Protein AF-A0A0N4XT66-F1 (afdb_monomer_lite)

Sequence (77 aa):
MMKLHIEGVPTSEIATRLGISKWAVYSNLKRLEETVTMEDRSRSARPKTATALEVVKWIREKVRRIPRSSMRKLAQQ

Structure (mmCIF, N/CA/C/O backbone):
data_AF-A0A0N4XT66-F1
#
_entry.id   AF-A0A0N4XT66-F1
#
loop_
_atom_site.group_PDB
_atom_site.id
_atom_site.type_symbol
_atom_site.label_atom_id
_atom_site.label_alt_id
_atom_site.label_comp_id
_atom_site.label_asym_id
_atom_site.label_entity_id
_atom_site.label_seq_id
_atom_site.pdbx_PDB_ins_code
_atom_site.Cartn_x
_atom_site.Cartn_y
_atom_site.Cartn_z
_atom_site.occupancy
_atom_site.B_iso_or_equiv
_atom_site.auth_seq_id
_atom_site.auth_comp_id
_atom_site.auth_asym_id
_atom_site.auth_atom_id
_atom_site.pdbx_PDB_model_num
ATOM 1 N N . MET A 1 1 ? -15.799 2.804 7.168 1.00 85.00 1 MET A N 1
ATOM 2 C CA . MET A 1 1 ? -14.830 2.158 8.078 1.00 85.00 1 MET A CA 1
ATOM 3 C C . MET A 1 1 ? -13.839 3.153 8.684 1.00 85.00 1 MET A C 1
ATOM 5 O O . MET A 1 1 ? -13.888 3.328 9.887 1.00 85.00 1 MET A O 1
ATOM 9 N N . MET A 1 2 ? -13.010 3.846 7.887 1.00 89.88 2 MET A N 1
ATOM 10 C CA . MET A 1 2 ? -12.045 4.848 8.388 1.00 89.88 2 MET A CA 1
ATOM 11 C C . MET A 1 2 ? -12.682 5.933 9.270 1.00 89.88 2 MET A C 1
ATOM 13 O O . MET A 1 2 ? -12.207 6.172 10.369 1.00 89.88 2 MET A O 1
ATOM 17 N N . LYS A 1 3 ? -13.801 6.524 8.826 1.00 91.56 3 LYS A N 1
ATOM 18 C CA . LYS A 1 3 ? -14.548 7.534 9.601 1.00 91.56 3 LYS A CA 1
ATOM 19 C C . LYS A 1 3 ? -14.951 7.031 10.995 1.00 91.56 3 LYS A C 1
ATOM 21 O O . LYS A 1 3 ? -14.601 7.655 11.981 1.00 91.56 3 LYS A O 1
ATOM 26 N N . LEU A 1 4 ? -15.559 5.842 11.067 1.00 91.88 4 LEU A N 1
ATOM 27 C CA . LEU A 1 4 ? -15.958 5.207 12.334 1.00 91.88 4 LEU A CA 1
ATOM 28 C C . LEU A 1 4 ? -14.763 4.935 13.260 1.00 91.88 4 LEU A C 1
ATOM 30 O O . LEU A 1 4 ? -14.892 5.010 14.474 1.00 91.88 4 LEU A O 1
ATOM 34 N N . HIS A 1 5 ? -13.602 4.607 12.690 1.00 90.56 5 HIS A N 1
ATOM 35 C CA . HIS A 1 5 ? -12.388 4.407 13.474 1.00 90.56 5 HIS A CA 1
ATOM 36 C C . HIS A 1 5 ? -11.840 5.724 14.039 1.00 90.56 5 HIS A C 1
ATOM 38 O O . HIS A 1 5 ? -11.454 5.761 15.201 1.00 90.56 5 HIS A O 1
ATOM 44 N N . ILE A 1 6 ? -11.866 6.806 13.250 1.00 91.56 6 ILE A N 1
ATOM 45 C CA . ILE A 1 6 ? -11.490 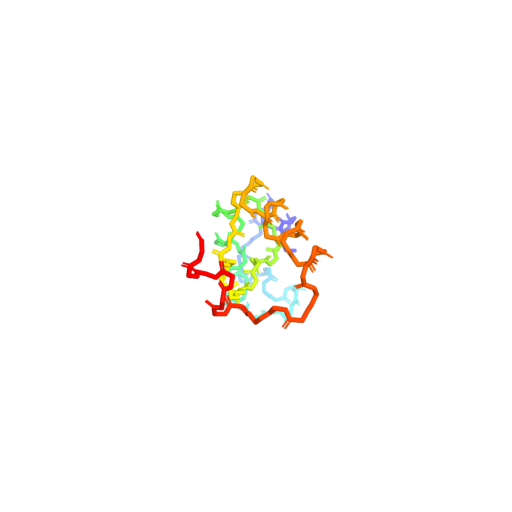8.161 13.697 1.00 91.56 6 ILE A CA 1
ATOM 46 C C . ILE A 1 6 ? -12.444 8.659 14.793 1.00 91.56 6 ILE A C 1
ATOM 48 O O . ILE A 1 6 ? -12.011 9.294 15.746 1.00 91.56 6 ILE A O 1
ATOM 52 N N . GLU A 1 7 ? -13.728 8.320 14.693 1.00 93.94 7 GLU A N 1
ATOM 53 C CA . GLU A 1 7 ? -14.751 8.590 15.713 1.00 93.94 7 GLU A CA 1
ATOM 54 C C . GLU A 1 7 ? -14.579 7.743 16.993 1.00 93.94 7 GLU A C 1
ATOM 56 O O . GLU A 1 7 ? -15.340 7.909 17.943 1.00 93.94 7 GLU A O 1
ATOM 61 N N . GLY A 1 8 ? -13.598 6.831 17.041 1.00 92.69 8 GLY A N 1
ATOM 62 C CA . GLY A 1 8 ? -13.298 6.012 18.218 1.00 92.69 8 GLY A CA 1
ATOM 63 C C . GLY A 1 8 ? -14.234 4.817 18.425 1.00 92.69 8 GLY A C 1
ATOM 64 O O . GLY A 1 8 ? -14.212 4.200 19.489 1.00 92.69 8 GLY A O 1
ATOM 65 N N . VAL A 1 9 ? -15.049 4.459 17.428 1.00 93.75 9 VAL A N 1
ATOM 66 C CA . VAL A 1 9 ? -15.960 3.308 17.517 1.00 93.75 9 VAL A CA 1
ATOM 67 C C . VAL A 1 9 ? -15.145 2.007 17.613 1.00 93.75 9 VAL A C 1
ATOM 69 O O . VAL A 1 9 ? -14.204 1.810 16.833 1.00 93.75 9 VAL A O 1
ATOM 72 N N . PRO A 1 10 ? -15.492 1.077 18.524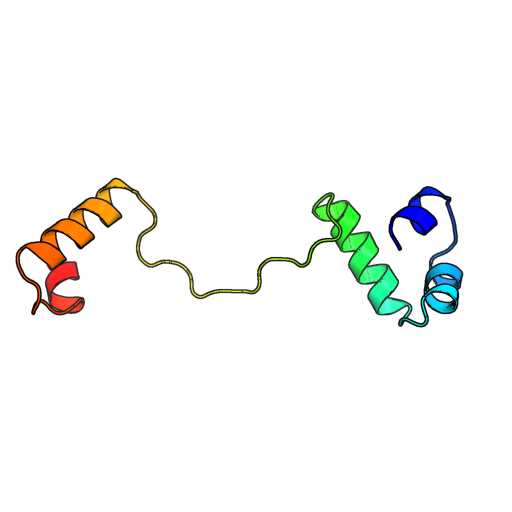 1.00 93.06 10 PRO A N 1
ATOM 73 C CA . PRO A 1 10 ? -14.769 -0.180 18.660 1.00 93.06 10 PRO A CA 1
ATOM 74 C C . PRO A 1 10 ? -14.900 -1.055 17.406 1.00 93.06 10 PRO A C 1
ATOM 76 O O . PRO A 1 10 ? -15.933 -1.098 16.737 1.00 93.06 10 PRO A O 1
ATOM 79 N N . THR A 1 11 ? -13.853 -1.821 17.097 1.00 91.88 11 THR A N 1
ATOM 80 C CA . THR A 1 11 ? -13.765 -2.644 15.874 1.00 91.88 11 THR A CA 1
ATOM 81 C C . THR A 1 11 ? -14.882 -3.681 15.745 1.00 91.88 11 THR A C 1
ATOM 83 O O . THR A 1 11 ? -15.328 -3.976 14.635 1.00 91.88 11 THR A O 1
ATOM 86 N N . SER A 1 12 ? -15.362 -4.217 16.868 1.00 92.50 12 SER A N 1
ATOM 87 C CA . SER A 1 12 ? -16.505 -5.131 16.930 1.00 92.50 12 SER A CA 1
ATOM 88 C C . SER A 1 12 ? -17.789 -4.483 16.420 1.00 92.50 12 SER A C 1
ATOM 90 O O . SER A 1 12 ? -18.531 -5.112 15.672 1.00 92.50 12 SER A O 1
ATOM 92 N N . GLU A 1 13 ? -18.025 -3.231 16.795 1.00 93.94 13 GLU A N 1
ATOM 93 C CA . GLU A 1 13 ? -19.207 -2.470 16.408 1.00 93.94 13 GLU A CA 1
ATOM 94 C C . GLU A 1 13 ? -19.091 -1.937 14.977 1.00 93.94 13 GLU A C 1
ATOM 96 O O . GLU A 1 13 ? -20.064 -1.909 14.228 1.00 93.94 13 GLU A O 1
ATOM 101 N N . ILE A 1 14 ? -17.878 -1.604 14.533 1.00 94.38 14 ILE A N 1
ATOM 102 C CA . ILE A 1 14 ? -17.617 -1.313 13.119 1.00 94.38 14 ILE A CA 1
ATOM 103 C C . ILE A 1 14 ? -17.991 -2.522 12.248 1.00 94.38 14 ILE A C 1
ATOM 105 O O . ILE A 1 14 ? -18.613 -2.351 11.200 1.00 94.38 14 ILE A O 1
ATOM 109 N N . ALA A 1 15 ? -17.632 -3.735 12.678 1.00 95.81 15 ALA A N 1
ATOM 110 C CA . ALA A 1 15 ? -17.936 -4.964 11.951 1.00 95.81 15 ALA A CA 1
ATOM 111 C C . ALA A 1 15 ? -19.449 -5.208 11.834 1.00 95.81 15 ALA A C 1
ATOM 113 O O . ALA A 1 15 ? -19.926 -5.527 10.747 1.00 95.81 15 ALA A O 1
ATOM 114 N N . THR A 1 16 ? -20.210 -5.008 12.916 1.00 95.75 16 THR A N 1
ATOM 115 C CA . THR A 1 16 ? -21.672 -5.175 12.899 1.00 95.75 16 THR A CA 1
ATOM 116 C C . THR A 1 16 ? -22.363 -4.103 12.063 1.00 95.75 16 THR A C 1
ATOM 118 O O . THR A 1 16 ? -23.196 -4.445 11.229 1.00 95.75 16 THR A O 1
ATOM 121 N N . ARG A 1 17 ? -21.982 -2.825 12.209 1.00 95.19 17 ARG A N 1
ATOM 122 C CA . ARG A 1 17 ? -22.559 -1.710 11.433 1.00 95.19 17 ARG A CA 1
ATOM 123 C C . ARG A 1 17 ? -22.326 -1.853 9.928 1.00 95.19 17 ARG A C 1
ATOM 125 O O . ARG A 1 17 ? -23.171 -1.449 9.139 1.00 95.19 17 ARG A O 1
ATOM 132 N N . LEU A 1 18 ? -21.171 -2.390 9.530 1.00 93.19 18 LEU A N 1
ATOM 133 C CA . LEU A 1 18 ? -20.797 -2.567 8.123 1.00 93.19 18 LEU A CA 1
ATOM 134 C C . LEU A 1 18 ? -21.136 -3.959 7.566 1.00 93.19 18 LEU A C 1
ATOM 136 O O . LEU A 1 18 ? -20.961 -4.174 6.370 1.00 93.19 18 LEU A O 1
ATOM 140 N N . GLY A 1 19 ? -21.580 -4.903 8.401 1.00 95.12 19 GLY A N 1
ATOM 141 C CA . GLY A 1 19 ? -21.903 -6.271 7.981 1.00 95.12 19 GLY A CA 1
ATOM 142 C C . GLY A 1 19 ? -20.705 -7.071 7.452 1.00 95.12 19 GLY A C 1
ATOM 143 O O . GLY A 1 19 ? -20.880 -7.978 6.643 1.00 95.12 19 GLY A O 1
ATOM 144 N N . ILE A 1 20 ? -19.483 -6.738 7.877 1.00 94.25 20 ILE A N 1
ATOM 145 C CA . ILE A 1 20 ? -18.241 -7.389 7.427 1.00 94.25 20 ILE A CA 1
ATOM 146 C C . ILE A 1 20 ? -17.584 -8.172 8.559 1.00 94.25 20 ILE A C 1
ATOM 148 O O . ILE A 1 20 ? -17.837 -7.942 9.741 1.00 94.25 20 ILE A O 1
ATOM 152 N N . SER A 1 21 ? -16.696 -9.104 8.209 1.00 95.12 21 SER A N 1
ATOM 153 C CA . SER A 1 21 ? -15.987 -9.888 9.217 1.00 95.12 21 SER A CA 1
ATOM 154 C C . SER A 1 21 ? -15.086 -9.000 10.086 1.00 95.12 21 SER A C 1
ATOM 156 O O . SER A 1 21 ? -14.428 -8.072 9.605 1.00 95.12 21 SER A O 1
ATOM 158 N N . LYS A 1 22 ? -14.991 -9.326 11.382 1.00 93.38 22 LYS A N 1
ATOM 159 C CA . LYS A 1 22 ? -14.070 -8.650 12.318 1.00 93.38 22 LYS A CA 1
ATOM 160 C C . LYS A 1 22 ? -12.620 -8.683 11.818 1.00 93.38 22 LYS A C 1
ATOM 162 O O . LYS A 1 22 ? -11.871 -7.733 12.014 1.00 93.38 22 LYS A O 1
ATOM 167 N N . TRP A 1 23 ? -12.243 -9.761 11.130 1.00 95.12 23 TRP A N 1
ATOM 168 C CA . TRP A 1 23 ? -10.907 -9.936 10.562 1.00 95.12 23 TRP A CA 1
ATOM 169 C C . TRP A 1 23 ? -10.634 -8.981 9.394 1.00 95.12 23 TRP A C 1
ATOM 171 O O . TRP A 1 23 ? -9.540 -8.425 9.294 1.00 95.12 23 TRP A O 1
ATOM 181 N N . ALA A 1 24 ? -11.639 -8.740 8.544 1.00 93.94 24 ALA A N 1
ATOM 182 C CA . ALA A 1 24 ? -11.555 -7.742 7.484 1.00 93.94 24 ALA A CA 1
ATOM 183 C C . ALA A 1 24 ? -11.419 -6.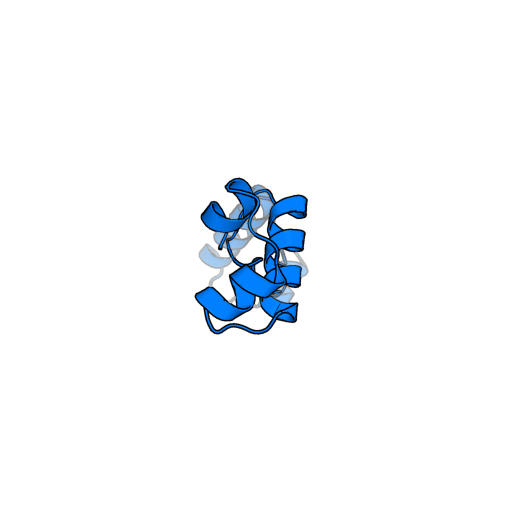328 8.065 1.00 93.94 24 ALA A C 1
ATOM 185 O O . ALA A 1 24 ? -10.604 -5.551 7.574 1.00 93.94 24 ALA A O 1
ATOM 186 N N . VAL A 1 25 ? -12.149 -6.006 9.141 1.00 94.56 25 VAL A N 1
ATOM 187 C CA . VAL A 1 25 ? -11.983 -4.732 9.862 1.00 94.56 25 VAL A CA 1
ATOM 188 C C . VAL A 1 25 ? -10.551 -4.604 10.387 1.00 94.56 2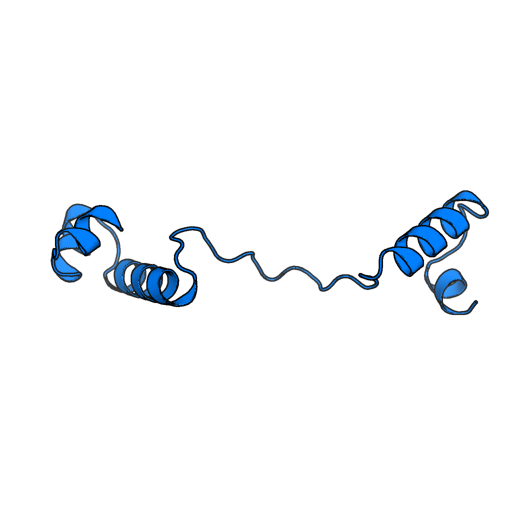5 VAL A C 1
ATOM 190 O O . VAL A 1 25 ? -9.870 -3.628 10.093 1.00 94.56 25 VAL A O 1
ATOM 193 N N . TYR A 1 26 ? -10.050 -5.610 11.100 1.00 93.50 26 TYR A N 1
ATOM 194 C CA . TYR A 1 26 ? -8.694 -5.578 11.647 1.00 93.50 26 TYR A CA 1
ATOM 195 C C . TYR A 1 26 ? -7.621 -5.407 10.558 1.00 93.50 26 TYR A C 1
ATOM 197 O O . TYR A 1 26 ? -6.769 -4.527 10.658 1.00 93.50 26 TYR A O 1
ATOM 205 N N . SER A 1 27 ? -7.699 -6.191 9.479 1.00 93.12 27 SER A N 1
ATOM 206 C CA . SER A 1 27 ? -6.731 -6.138 8.376 1.00 93.12 27 SER A CA 1
ATOM 207 C C . SER A 1 27 ? -6.717 -4.791 7.656 1.00 93.12 27 SER A C 1
ATOM 209 O O . SER A 1 27 ? -5.649 -4.305 7.288 1.00 93.12 27 SER A O 1
ATOM 211 N N . ASN A 1 28 ? -7.886 -4.174 7.471 1.00 93.44 28 ASN A N 1
ATOM 212 C CA . ASN A 1 28 ? -7.993 -2.855 6.855 1.00 93.44 28 ASN A CA 1
ATOM 213 C C . ASN A 1 28 ? -7.465 -1.741 7.775 1.00 93.44 28 ASN A C 1
ATOM 215 O O . ASN A 1 28 ? -6.783 -0.847 7.285 1.00 93.44 28 ASN A O 1
ATOM 219 N N . LEU A 1 29 ? -7.713 -1.799 9.093 1.00 93.25 29 LEU A N 1
ATOM 220 C CA . LEU A 1 29 ? -7.143 -0.824 10.039 1.00 93.25 29 LEU A CA 1
ATOM 221 C C . LEU A 1 29 ? -5.626 -0.941 10.133 1.00 93.25 29 LEU A C 1
ATOM 223 O O . LEU A 1 29 ? -4.934 0.067 10.054 1.00 93.25 29 LEU A O 1
ATOM 227 N N . LYS A 1 30 ? -5.106 -2.167 10.215 1.00 92.50 30 LYS A N 1
ATOM 228 C CA . LYS A 1 30 ? -3.663 -2.404 10.204 1.00 92.50 30 LYS A CA 1
ATOM 229 C C . LYS A 1 30 ? -3.020 -1.887 8.913 1.00 92.50 30 LYS A C 1
ATOM 231 O O . LYS A 1 30 ? -1.974 -1.253 8.943 1.00 92.50 30 LYS A O 1
ATOM 236 N N . ARG A 1 31 ? -3.669 -2.103 7.762 1.00 92.00 31 ARG A N 1
ATOM 237 C CA . ARG A 1 31 ? -3.210 -1.548 6.480 1.00 92.00 31 ARG A CA 1
ATOM 238 C C . ARG A 1 31 ? -3.220 -0.019 6.475 1.00 92.00 31 ARG A C 1
ATOM 240 O O . ARG A 1 31 ? -2.278 0.572 5.951 1.00 92.00 31 ARG A O 1
ATOM 247 N N . LEU A 1 32 ? -4.253 0.603 7.041 1.00 91.88 32 LEU A N 1
ATOM 248 C CA . LEU A 1 32 ? -4.335 2.056 7.174 1.00 91.88 32 LEU A CA 1
ATOM 249 C C . LEU A 1 32 ? -3.173 2.603 8.012 1.00 91.88 32 LEU A C 1
ATOM 251 O O . LEU A 1 32 ? -2.594 3.610 7.630 1.00 91.88 32 LEU A O 1
ATOM 255 N N . GLU A 1 33 ? -2.801 1.933 9.100 1.00 90.81 33 GLU A N 1
ATOM 256 C CA . GLU A 1 33 ? -1.651 2.320 9.928 1.00 90.81 33 GLU A CA 1
ATOM 257 C C . GLU A 1 33 ? -0.322 2.214 9.158 1.00 90.81 33 GLU A C 1
ATOM 259 O O . GLU A 1 33 ? 0.509 3.113 9.221 1.00 90.81 33 GLU A O 1
ATOM 264 N N . GLU A 1 34 ? -0.144 1.155 8.362 1.00 91.44 34 GLU A N 1
ATOM 265 C CA . GLU A 1 34 ? 1.086 0.920 7.593 1.00 91.44 34 GLU A CA 1
ATOM 266 C C . GLU A 1 34 ? 1.239 1.830 6.363 1.00 91.44 34 GLU A C 1
ATOM 268 O O . GLU A 1 34 ? 2.347 2.231 6.015 1.00 91.44 34 GLU A O 1
ATOM 273 N N . THR A 1 35 ? 0.144 2.097 5.647 1.00 89.44 35 THR A N 1
ATOM 274 C CA . THR A 1 35 ? 0.178 2.746 4.320 1.00 89.44 35 THR A CA 1
ATOM 275 C C . THR A 1 35 ? -0.487 4.116 4.290 1.00 89.44 35 THR A C 1
ATOM 277 O O . THR A 1 35 ? -0.484 4.761 3.244 1.00 89.44 35 THR A O 1
ATOM 280 N N . VAL A 1 36 ? -1.079 4.557 5.408 1.00 88.88 36 VAL A N 1
ATOM 281 C CA . VAL A 1 36 ? -1.848 5.812 5.545 1.00 88.88 36 VAL A CA 1
ATOM 282 C C . VAL A 1 36 ? -3.035 5.885 4.567 1.00 88.88 36 VAL A C 1
ATOM 284 O O . VAL A 1 36 ? -3.669 6.922 4.391 1.00 88.88 36 VAL A O 1
ATOM 287 N N . THR A 1 37 ? -3.388 4.762 3.932 1.00 88.25 37 THR A N 1
ATOM 288 C CA . THR A 1 37 ? -4.458 4.679 2.940 1.00 88.25 37 THR A CA 1
ATOM 289 C C . THR A 1 37 ? -5.351 3.468 3.191 1.00 88.25 37 THR A C 1
ATOM 291 O O . THR A 1 37 ? -4.930 2.429 3.698 1.00 88.25 37 THR A O 1
ATOM 294 N N . MET A 1 38 ? -6.629 3.615 2.838 1.00 87.19 38 MET A N 1
ATOM 295 C CA . MET A 1 38 ? -7.597 2.513 2.830 1.00 87.19 38 MET A CA 1
ATOM 296 C C . MET A 1 38 ? -7.640 1.779 1.487 1.00 87.19 38 MET A C 1
ATOM 298 O O . MET A 1 38 ? -8.355 0.783 1.372 1.00 87.19 38 MET A O 1
ATOM 302 N N . GLU A 1 39 ? -6.893 2.248 0.486 1.00 88.31 39 GLU A N 1
ATOM 303 C CA . GLU A 1 39 ? -6.813 1.586 -0.812 1.00 88.31 39 GLU A CA 1
ATOM 304 C C . GLU A 1 39 ? -6.183 0.197 -0.693 1.00 88.31 39 GLU A C 1
ATOM 306 O O . GLU A 1 39 ? -5.406 -0.105 0.219 1.00 88.31 39 GLU A O 1
ATOM 311 N N . ASP A 1 40 ? -6.557 -0.683 -1.618 1.00 86.56 40 ASP A N 1
ATOM 312 C CA . ASP A 1 40 ? -5.945 -1.998 -1.693 1.00 86.56 40 ASP A CA 1
ATOM 313 C C . ASP A 1 40 ? -4.476 -1.884 -2.101 1.00 86.56 40 ASP A C 1
ATOM 315 O O . ASP A 1 40 ? -4.103 -1.098 -2.973 1.00 86.56 40 ASP A O 1
ATOM 319 N N . ARG A 1 41 ? -3.631 -2.727 -1.492 1.00 84.06 41 ARG A N 1
ATOM 320 C CA . ARG A 1 41 ? -2.243 -2.860 -1.938 1.00 84.06 41 ARG A CA 1
ATOM 321 C C . ARG A 1 41 ? -2.247 -3.290 -3.399 1.00 84.06 41 ARG A C 1
ATOM 323 O O . ARG A 1 41 ? -3.044 -4.146 -3.800 1.00 84.06 41 ARG A O 1
ATOM 330 N N . SER A 1 42 ? -1.320 -2.738 -4.178 1.00 84.19 42 SER A N 1
ATOM 331 C CA . SER A 1 42 ? -1.096 -3.218 -5.534 1.00 84.19 42 SER A CA 1
ATOM 332 C C . SER A 1 42 ? -0.852 -4.726 -5.486 1.00 84.19 42 SER A C 1
ATOM 334 O O . SER A 1 42 ? -0.061 -5.235 -4.687 1.00 84.19 42 SER A O 1
ATOM 336 N N . ARG A 1 43 ? -1.606 -5.471 -6.298 1.00 83.50 43 ARG A N 1
ATOM 337 C CA . ARG A 1 43 ? -1.439 -6.924 -6.371 1.00 83.50 43 ARG A CA 1
ATOM 338 C C . ARG A 1 43 ? -0.022 -7.234 -6.839 1.00 83.50 43 ARG A C 1
ATOM 340 O O . ARG A 1 43 ? 0.549 -6.473 -7.623 1.00 83.50 43 ARG A O 1
ATOM 347 N N . SER A 1 44 ? 0.523 -8.361 -6.388 1.00 82.25 44 SER A N 1
ATOM 348 C CA . SER A 1 44 ? 1.819 -8.843 -6.855 1.00 82.25 44 SER A CA 1
ATOM 349 C C . SER A 1 44 ? 1.775 -9.038 -8.372 1.00 82.25 44 SER A C 1
ATOM 351 O O . SER A 1 44 ? 1.196 -9.985 -8.900 1.00 82.25 44 SER A O 1
ATOM 353 N N . ALA A 1 45 ? 2.368 -8.093 -9.091 1.00 83.62 45 ALA A N 1
ATOM 354 C CA . ALA A 1 45 ? 2.617 -8.225 -10.512 1.00 83.62 45 ALA A CA 1
ATOM 355 C C . ALA A 1 45 ? 3.975 -8.896 -10.728 1.00 83.62 45 ALA A C 1
ATOM 357 O O . ALA A 1 45 ? 4.848 -8.889 -9.856 1.00 83.62 45 ALA A O 1
ATOM 358 N N . ARG A 1 46 ? 4.184 -9.437 -11.931 1.00 85.75 46 ARG A N 1
ATOM 359 C CA . ARG A 1 46 ? 5.515 -9.878 -12.345 1.00 85.75 46 ARG A CA 1
ATOM 360 C C . ARG A 1 46 ? 6.468 -8.670 -12.317 1.00 85.75 46 ARG A C 1
ATOM 362 O O . ARG A 1 46 ? 6.132 -7.644 -12.916 1.00 85.75 46 ARG A O 1
ATOM 369 N N . PRO A 1 47 ? 7.645 -8.769 -11.672 1.00 84.50 47 PRO A N 1
ATOM 370 C CA . PRO A 1 47 ? 8.610 -7.679 -11.670 1.00 84.50 47 PRO A CA 1
ATOM 371 C C . PRO A 1 47 ? 9.032 -7.337 -13.103 1.00 84.50 47 PRO A C 1
ATOM 373 O O . PRO A 1 47 ? 9.177 -8.216 -13.958 1.00 84.50 47 PRO A O 1
ATOM 376 N N . LYS A 1 48 ? 9.211 -6.041 -13.373 1.00 82.50 48 LYS A N 1
ATOM 377 C CA . LYS A 1 48 ? 9.645 -5.558 -14.689 1.00 82.50 48 LYS A CA 1
ATOM 378 C C . LYS A 1 48 ? 11.095 -5.976 -14.938 1.00 82.50 48 LYS A C 1
ATOM 380 O O . LYS A 1 48 ? 11.940 -5.801 -14.070 1.00 82.50 48 LYS A O 1
ATOM 385 N N . THR A 1 49 ? 11.386 -6.470 -16.142 1.00 81.62 49 THR A N 1
ATOM 386 C CA . THR A 1 49 ? 12.741 -6.895 -16.546 1.00 81.62 49 THR A CA 1
ATOM 387 C C . THR A 1 49 ? 13.722 -5.726 -16.666 1.00 81.62 49 THR A C 1
ATOM 389 O O . THR A 1 49 ? 14.905 -5.895 -16.405 1.00 81.62 49 THR A O 1
ATOM 392 N N . ALA A 1 50 ? 13.238 -4.541 -17.044 1.00 82.00 50 ALA A N 1
ATOM 393 C CA . ALA A 1 50 ? 14.020 -3.311 -17.082 1.00 82.00 50 ALA A CA 1
ATOM 394 C C . ALA A 1 50 ? 13.187 -2.155 -16.519 1.00 82.00 50 ALA A C 1
ATOM 396 O O . ALA A 1 50 ? 12.027 -1.971 -16.899 1.00 82.00 50 ALA A O 1
ATOM 397 N N . THR A 1 51 ? 13.780 -1.386 -15.611 1.00 84.94 51 THR A N 1
ATOM 398 C CA . THR A 1 51 ? 13.153 -0.230 -14.947 1.00 84.94 51 THR A CA 1
ATOM 399 C C . THR A 1 51 ? 13.827 1.087 -15.305 1.00 84.94 51 THR A C 1
ATOM 401 O O . THR A 1 51 ? 13.139 2.100 -15.401 1.00 84.94 51 THR A O 1
ATOM 404 N N . ALA A 1 52 ? 15.141 1.081 -15.543 1.00 91.50 52 ALA A N 1
ATOM 405 C CA . ALA A 1 52 ? 15.888 2.281 -15.902 1.00 91.50 52 ALA A CA 1
ATOM 406 C C . ALA A 1 52 ? 15.398 2.869 -17.236 1.00 91.50 52 ALA A C 1
ATOM 408 O O . ALA A 1 52 ? 15.297 2.158 -18.242 1.00 91.50 52 ALA A O 1
ATOM 409 N N . LEU A 1 53 ? 15.113 4.176 -17.249 1.00 90.62 53 LEU A N 1
ATOM 410 C CA . LEU A 1 53 ? 14.557 4.874 -18.415 1.00 90.62 53 LEU A CA 1
ATOM 411 C C . LEU A 1 53 ? 15.460 4.754 -19.648 1.00 90.62 53 LEU A C 1
ATOM 413 O O . LEU A 1 53 ? 14.962 4.552 -20.755 1.00 90.62 53 LEU A O 1
ATOM 417 N N . GLU A 1 54 ? 16.775 4.824 -19.451 1.00 92.44 54 GLU A N 1
ATOM 418 C CA . GLU A 1 54 ? 17.777 4.697 -20.513 1.00 92.44 54 GLU A CA 1
ATOM 419 C C . GLU A 1 54 ? 17.732 3.317 -21.171 1.00 92.44 54 GLU A C 1
ATOM 421 O O . GLU A 1 54 ? 17.641 3.210 -22.395 1.00 92.44 54 GLU A O 1
ATOM 426 N N . VAL A 1 55 ? 17.684 2.260 -20.356 1.00 88.94 55 VAL A N 1
ATOM 427 C CA . VAL A 1 55 ? 17.578 0.874 -20.827 1.00 88.94 55 VAL A CA 1
ATOM 428 C C . VAL A 1 55 ? 16.262 0.670 -21.574 1.00 88.94 55 VAL A C 1
ATOM 430 O O . VAL A 1 55 ? 16.248 0.104 -22.664 1.00 88.94 55 VAL A O 1
ATOM 433 N N . VAL A 1 56 ? 15.146 1.188 -21.049 1.00 90.94 56 VAL A N 1
ATOM 434 C CA . VAL A 1 56 ? 13.839 1.108 -21.723 1.00 90.94 56 VAL A CA 1
ATOM 435 C C . VAL A 1 56 ? 13.868 1.828 -23.073 1.00 90.94 56 VAL A C 1
ATOM 437 O O . VAL A 1 56 ? 13.354 1.293 -24.059 1.00 90.94 56 VAL A O 1
ATOM 440 N N . LYS A 1 57 ? 14.471 3.020 -23.145 1.00 94.12 57 LYS A N 1
ATOM 441 C CA . LYS A 1 57 ? 14.617 3.782 -24.392 1.00 94.12 57 LYS A CA 1
ATOM 442 C C . LYS A 1 57 ? 15.461 3.011 -25.407 1.00 94.12 57 LYS A C 1
ATOM 444 O O . LYS A 1 57 ? 15.029 2.855 -26.546 1.00 94.12 57 LYS A O 1
ATOM 449 N N . TRP A 1 58 ? 16.599 2.468 -24.981 1.00 90.25 58 TRP A N 1
ATOM 450 C CA . TRP A 1 58 ? 17.489 1.673 -25.826 1.00 90.25 58 TRP A CA 1
ATOM 451 C C . TRP A 1 58 ? 16.813 0.403 -26.359 1.00 90.25 58 TRP A C 1
ATOM 453 O O . TRP A 1 58 ? 16.875 0.139 -27.559 1.00 90.25 58 TRP A O 1
ATOM 463 N N . ILE A 1 59 ? 16.084 -0.338 -25.512 1.00 88.38 59 ILE A N 1
ATOM 464 C CA . ILE A 1 59 ? 15.318 -1.520 -25.941 1.00 88.38 59 ILE A CA 1
ATOM 465 C C . ILE A 1 59 ? 14.262 -1.114 -26.976 1.00 88.38 59 ILE A C 1
ATOM 467 O O . ILE A 1 59 ? 14.163 -1.741 -28.031 1.00 88.38 59 ILE A O 1
ATOM 471 N N . ARG A 1 60 ? 13.486 -0.053 -26.709 1.00 90.75 60 ARG A N 1
ATOM 472 C CA . ARG A 1 60 ? 12.457 0.444 -27.642 1.00 90.75 60 ARG A CA 1
ATOM 473 C C . ARG A 1 60 ? 13.055 0.843 -28.987 1.00 90.75 60 ARG A C 1
ATOM 475 O O . ARG A 1 60 ? 12.466 0.555 -30.027 1.00 90.75 60 ARG A O 1
ATOM 482 N N . GLU A 1 61 ? 14.215 1.488 -28.976 1.00 92.38 61 GLU A N 1
ATOM 483 C CA . GLU A 1 61 ? 14.891 1.905 -30.198 1.00 92.38 61 GLU A CA 1
ATOM 484 C C . GLU A 1 61 ? 15.462 0.716 -30.981 1.00 92.38 61 GLU A C 1
ATOM 486 O O . GLU A 1 61 ? 15.289 0.654 -32.199 1.00 92.38 61 GLU A O 1
ATOM 491 N N . LYS A 1 62 ? 16.036 -0.286 -30.304 1.00 87.06 62 LYS A N 1
ATOM 492 C CA . LYS A 1 62 ? 16.458 -1.541 -30.945 1.00 87.06 62 LYS A CA 1
ATOM 493 C C . LYS A 1 62 ? 15.286 -2.289 -31.581 1.00 87.06 62 LYS A C 1
ATOM 495 O O . LYS A 1 62 ? 15.398 -2.712 -32.730 1.00 87.06 62 LYS A O 1
ATOM 500 N N . VAL A 1 63 ? 14.156 -2.406 -30.879 1.00 90.44 63 VAL A N 1
ATOM 501 C CA . VAL A 1 63 ? 12.937 -3.038 -31.418 1.00 90.44 63 VAL A CA 1
ATOM 502 C C . VAL A 1 63 ? 12.411 -2.266 -32.632 1.00 90.44 63 VAL A C 1
ATOM 504 O O . VAL A 1 63 ? 12.003 -2.889 -33.605 1.00 90.44 63 VAL A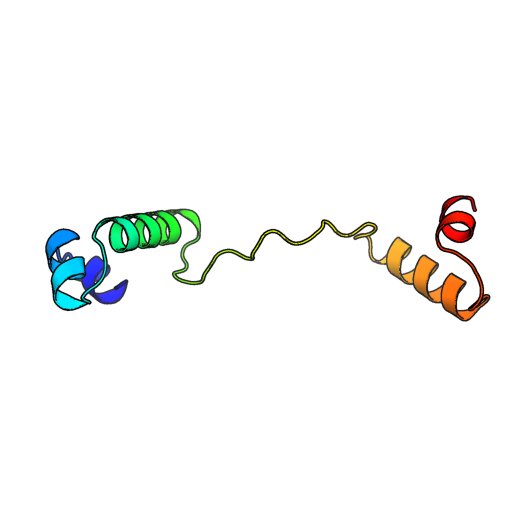 O 1
ATOM 507 N N . ARG A 1 64 ? 12.478 -0.926 -32.641 1.00 90.94 64 ARG A N 1
ATOM 508 C CA . ARG A 1 64 ? 12.140 -0.130 -33.837 1.00 90.94 64 ARG A CA 1
ATOM 509 C C . ARG A 1 64 ? 13.075 -0.402 -35.015 1.00 90.94 64 ARG A C 1
ATOM 511 O O . ARG A 1 64 ? 12.592 -0.553 -36.130 1.00 90.94 64 ARG A O 1
ATOM 518 N N . ARG A 1 65 ? 14.392 -0.444 -34.782 1.00 89.94 65 ARG A N 1
ATOM 519 C CA . ARG A 1 65 ? 15.393 -0.666 -35.841 1.00 89.94 65 ARG A CA 1
ATOM 520 C C . ARG A 1 65 ? 15.315 -2.080 -36.421 1.00 89.94 65 ARG A C 1
ATOM 522 O O . ARG A 1 65 ? 15.473 -2.250 -37.624 1.00 89.94 65 ARG A O 1
ATOM 529 N N . ILE A 1 66 ? 15.080 -3.088 -35.577 1.00 90.19 66 ILE A N 1
ATOM 530 C CA . ILE A 1 66 ? 15.021 -4.503 -35.970 1.00 90.19 66 ILE A CA 1
ATOM 531 C C . ILE A 1 66 ? 13.763 -5.150 -35.359 1.00 90.19 66 ILE A C 1
ATOM 533 O O . ILE A 1 66 ? 13.849 -5.853 -34.346 1.00 90.19 66 ILE A O 1
ATOM 537 N N . PRO A 1 67 ? 12.582 -4.964 -35.976 1.00 85.06 67 PRO A N 1
ATOM 538 C CA . PRO A 1 67 ? 11.300 -5.379 -35.395 1.00 85.06 67 PRO A CA 1
ATOM 539 C C . PRO A 1 67 ? 11.117 -6.896 -35.279 1.00 85.06 67 PRO A C 1
ATOM 541 O O . PRO A 1 67 ? 10.327 -7.360 -34.465 1.00 85.06 67 PRO A O 1
ATOM 544 N N . ARG A 1 68 ? 11.867 -7.689 -36.054 1.00 86.88 68 ARG A N 1
ATOM 545 C CA . ARG A 1 68 ? 11.845 -9.164 -36.001 1.00 86.88 68 ARG A CA 1
ATOM 546 C C . ARG A 1 68 ? 12.902 -9.761 -35.060 1.00 86.88 68 ARG A C 1
ATOM 548 O O . ARG A 1 68 ? 13.169 -10.961 -35.111 1.00 86.88 68 ARG A O 1
ATOM 555 N N . SER A 1 69 ? 13.546 -8.940 -34.229 1.00 82.81 69 SER A N 1
ATOM 556 C CA . SER A 1 69 ? 14.517 -9.421 -33.243 1.00 82.81 69 SER A CA 1
ATOM 557 C C . SER A 1 69 ? 13.814 -10.117 -32.073 1.00 82.81 69 SER A C 1
ATOM 559 O O . SER A 1 69 ? 12.815 -9.638 -31.543 1.00 82.81 69 SER A O 1
ATOM 561 N N . SER A 1 70 ? 14.330 -11.278 -31.663 1.00 86.12 70 SER A N 1
ATOM 562 C CA . SER A 1 70 ? 13.829 -11.968 -30.473 1.00 86.12 70 SER A CA 1
ATOM 563 C C . SER A 1 70 ? 14.435 -11.366 -29.204 1.00 86.12 70 SER A C 1
ATOM 565 O O . SER A 1 70 ? 15.576 -10.900 -29.211 1.00 86.12 70 SER A O 1
ATOM 567 N N . MET A 1 71 ? 13.710 -11.445 -28.083 1.00 84.38 71 MET A N 1
ATOM 568 C CA . MET A 1 71 ? 14.191 -10.946 -26.785 1.00 84.38 71 MET A CA 1
ATOM 569 C C . MET A 1 71 ? 15.561 -11.519 -26.394 1.00 84.38 71 MET A C 1
ATOM 571 O O . MET A 1 71 ? 16.400 -10.797 -25.867 1.00 84.38 71 MET A O 1
ATOM 575 N N . ARG A 1 72 ? 15.819 -12.798 -26.704 1.00 86.81 72 ARG A N 1
ATOM 576 C CA . ARG A 1 72 ? 17.111 -13.447 -26.431 1.00 86.81 72 ARG A CA 1
ATOM 577 C C . ARG A 1 72 ? 18.262 -12.778 -27.185 1.00 86.81 72 ARG A C 1
ATOM 579 O O . ARG A 1 72 ? 19.315 -12.573 -26.599 1.00 86.81 72 ARG A O 1
ATOM 586 N N . LYS A 1 73 ? 18.058 -12.415 -28.456 1.00 86.25 73 LYS A N 1
ATOM 587 C CA . LYS A 1 73 ? 19.073 -11.710 -29.256 1.00 86.25 73 LYS A CA 1
ATOM 588 C C . LYS A 1 73 ? 19.302 -10.287 -28.747 1.00 86.25 73 LYS A C 1
ATOM 590 O O . LYS A 1 73 ? 20.435 -9.827 -28.742 1.00 86.25 73 LYS A O 1
ATOM 595 N N . LEU A 1 74 ? 18.245 -9.614 -28.288 1.00 83.06 74 LEU A N 1
ATOM 596 C CA . LEU A 1 74 ? 18.346 -8.276 -27.696 1.00 83.06 74 LEU A CA 1
ATOM 597 C C . LEU A 1 74 ? 19.133 -8.269 -26.379 1.00 83.06 74 LEU A C 1
ATOM 599 O O . LEU A 1 74 ? 19.817 -7.292 -26.105 1.00 83.06 74 LEU A O 1
ATOM 603 N N . ALA A 1 75 ? 19.047 -9.346 -25.593 1.00 81.12 75 ALA A N 1
ATOM 604 C CA . ALA A 1 75 ? 19.748 -9.484 -24.317 1.00 81.12 75 ALA A CA 1
ATOM 605 C C . ALA A 1 75 ? 21.234 -9.874 -24.448 1.00 81.12 75 ALA A C 1
ATOM 607 O O . ALA A 1 75 ? 21.977 -9.728 -23.486 1.00 81.12 75 ALA A O 1
ATOM 608 N N . GLN A 1 76 ? 21.659 -10.407 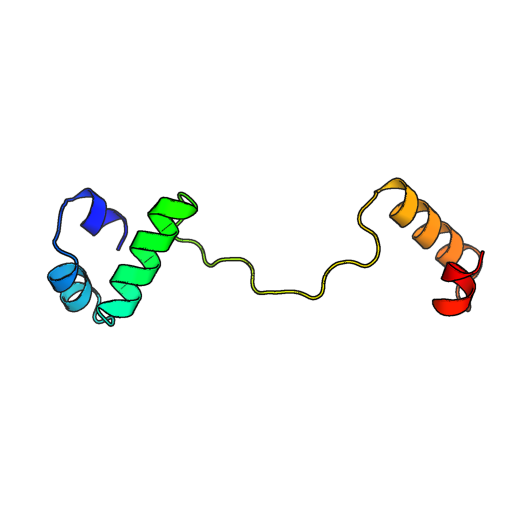-25.599 1.00 84.12 76 GLN A N 1
ATOM 609 C CA . GLN A 1 76 ? 23.037 -10.868 -25.839 1.00 84.12 76 GLN A CA 1
ATOM 610 C C . GLN A 1 76 ? 23.962 -9.797 -26.439 1.00 84.12 76 GLN A C 1
ATOM 612 O O . GLN A 1 76 ? 25.151 -10.059 -26.599 1.00 84.12 76 GLN A O 1
ATOM 617 N N . GLN A 1 77 ? 23.418 -8.640 -26.820 1.00 65.00 77 GLN A N 1
ATOM 618 C CA . GLN A 1 77 ? 24.134 -7.540 -27.472 1.00 65.00 77 GLN A CA 1
ATOM 619 C C . GLN A 1 77 ? 24.307 -6.356 -26.535 1.00 65.00 77 GLN A C 1
ATOM 621 O O . GLN A 1 77 ? 25.429 -5.824 -26.490 1.00 65.00 77 GLN A O 1
#

Radius of gyration: 23.21 Å; chains: 1; bounding box: 47×22×55 Å

Organism: Nippostrongylus brasiliensis (NCBI:txid27835)

pLDDT: mean 89.32, std 4.96, range [65.0, 95.81]

Foldseek 3Di:
DVVCVVVVNDLVVVCVVVVHDSVVSVVQVVCCVVPVDSDDDDPDDDDDPDDDPVVVVVLVVVCVVPVPDDPVNVVVD

InterPro domains:
  IPR009057 Homedomain-like superfamily [SSF46689] (3-75)

Secondary structure (DSSP, 8-state):
-HHHHHTT--HHHHHHHHT--HHHHHHHHHHHHHHS--SPPPP-PPPPS---HHHHHHHHHHHHH-TT--HHHHH--